Protei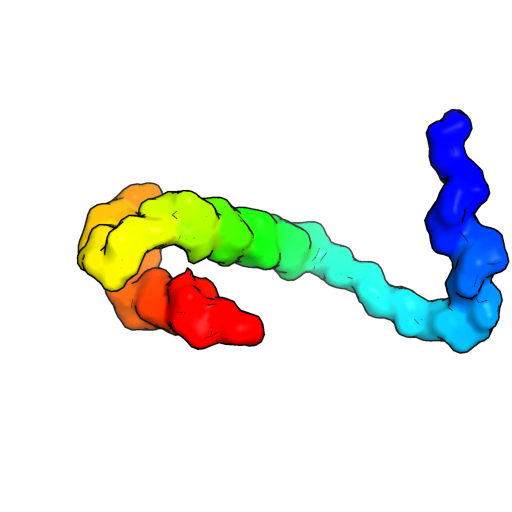n AF-A0A8J6NST4-F1 (afdb_monomer_lite)

Radius of gyration: 16.59 Å; chains: 1; bounding box: 44×20×34 Å

Secondary structure (DSSP, 8-state):
---SSSSS-TT--PPPPPHHHHHHHHHHHHHHHT--SS-HHHHHHHHT--HHHHHHHHT--

Foldseek 3Di:
DPPPPPPPQVPHDDDDDDPVVVVVVVVLVVLLVPDPPPCLVVSCVVVVHDSVVSVVSNPPD

Structure (mmCIF, N/CA/C/O backbone):
data_AF-A0A8J6NST4-F1
#
_entry.id   AF-A0A8J6NST4-F1
#
loop_
_atom_site.group_PDB
_atom_site.id
_atom_site.type_symbol
_atom_site.label_atom_id
_atom_site.label_alt_id
_atom_site.label_comp_id
_atom_site.label_asym_id
_atom_site.label_entity_id
_atom_site.label_seq_id
_atom_site.pdbx_PDB_ins_code
_atom_site.Cartn_x
_atom_site.Cartn_y
_atom_site.Cartn_z
_atom_site.occupancy
_atom_site.B_iso_or_equiv
_atom_site.auth_seq_id
_atom_site.auth_comp_id
_atom_site.auth_asym_id
_atom_site.auth_atom_id
_atom_site.pdbx_PDB_model_num
ATOM 1 N N . MET A 1 1 ? -34.168 5.934 5.508 1.00 38.91 1 MET A N 1
ATOM 2 C CA . MET A 1 1 ? -34.279 4.494 5.184 1.00 38.91 1 MET A CA 1
ATOM 3 C C . MET A 1 1 ? -32.883 3.874 5.193 1.00 38.91 1 MET A C 1
ATOM 5 O O . MET A 1 1 ? -32.247 3.829 4.156 1.00 38.91 1 MET A O 1
ATOM 9 N N . GLN A 1 2 ? -32.385 3.461 6.360 1.00 46.75 2 GLN A N 1
ATOM 10 C CA . GLN A 1 2 ? -31.210 2.586 6.519 1.00 46.75 2 GLN A CA 1
ATOM 11 C C . GLN A 1 2 ? -31.416 1.830 7.844 1.00 46.75 2 GLN A C 1
ATOM 13 O O . GLN A 1 2 ? -30.897 2.209 8.885 1.00 46.75 2 GLN A O 1
ATOM 18 N N . ARG A 1 3 ? -32.308 0.830 7.826 1.00 41.47 3 ARG A N 1
ATOM 19 C CA . ARG A 1 3 ? -32.663 -0.032 8.976 1.00 41.47 3 ARG A CA 1
ATOM 20 C C . ARG A 1 3 ? -32.183 -1.483 8.780 1.00 41.47 3 ARG A C 1
ATOM 22 O O . ARG A 1 3 ? -32.773 -2.396 9.325 1.00 41.47 3 ARG A O 1
ATOM 29 N N . GLY A 1 4 ? -31.153 -1.709 7.960 1.00 50.47 4 GLY A N 1
ATOM 30 C CA . GLY A 1 4 ? -30.807 -3.060 7.491 1.00 50.47 4 GLY A CA 1
ATOM 31 C C . GLY A 1 4 ? -29.620 -3.753 8.165 1.00 50.47 4 GLY A C 1
ATOM 32 O O . GLY A 1 4 ? -29.487 -4.953 8.000 1.00 50.47 4 GLY A O 1
ATOM 33 N N . LEU A 1 5 ? -28.741 -3.049 8.892 1.00 54.84 5 LEU A N 1
ATOM 34 C CA . LEU A 1 5 ? -27.486 -3.662 9.375 1.00 54.84 5 LEU A CA 1
ATOM 35 C C . LEU A 1 5 ? -27.550 -4.192 10.818 1.00 54.84 5 LEU A C 1
ATOM 37 O O . LEU A 1 5 ? -26.685 -4.955 11.231 1.00 54.84 5 LEU A O 1
ATOM 41 N N . PHE A 1 6 ? -28.534 -3.748 11.605 1.00 52.47 6 PHE A N 1
ATOM 42 C CA . PHE A 1 6 ? -28.526 -3.932 13.061 1.00 52.47 6 PHE A CA 1
ATOM 43 C C . PHE A 1 6 ? -29.355 -5.122 13.556 1.00 52.47 6 PHE A C 1
ATOM 45 O O . PHE A 1 6 ? -29.121 -5.577 14.671 1.00 52.47 6 PHE A O 1
ATOM 52 N N . GLU A 1 7 ? -30.296 -5.642 12.763 1.00 54.56 7 GLU A N 1
ATOM 53 C CA . GLU A 1 7 ? -31.213 -6.695 13.230 1.00 54.56 7 GLU A CA 1
ATOM 54 C C . GLU A 1 7 ? -30.594 -8.109 13.196 1.00 54.56 7 GLU A C 1
ATOM 56 O O . GLU A 1 7 ? -31.014 -8.964 13.968 1.00 54.56 7 GLU A O 1
ATOM 61 N N . GLU A 1 8 ? -29.537 -8.352 12.407 1.00 56.88 8 GLU A N 1
ATOM 62 C CA . GLU A 1 8 ? -28.882 -9.677 12.314 1.00 56.88 8 GLU A CA 1
ATOM 63 C C . GLU A 1 8 ? -27.677 -9.881 13.254 1.00 56.88 8 GLU A C 1
ATOM 65 O O . GLU A 1 8 ? -27.173 -10.994 13.374 1.00 56.88 8 GLU A O 1
ATOM 70 N N . LEU A 1 9 ? -27.200 -8.843 13.951 1.00 59.78 9 LEU A N 1
ATOM 71 C 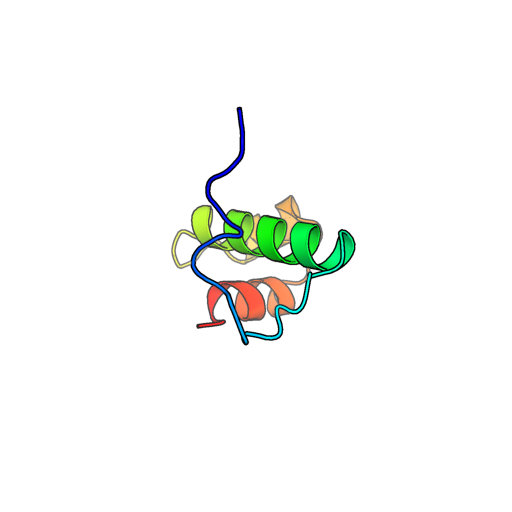CA . LEU A 1 9 ? -25.946 -8.895 14.730 1.00 59.78 9 LEU A CA 1
ATOM 72 C C . LEU A 1 9 ? -26.175 -8.892 16.253 1.00 59.78 9 LEU A C 1
ATOM 74 O O . LEU A 1 9 ? -25.343 -8.409 17.025 1.00 59.78 9 LEU A O 1
ATOM 78 N N . GLY A 1 10 ? -27.306 -9.439 16.708 1.00 56.41 10 GLY A N 1
ATOM 79 C CA . GLY A 1 10 ? -27.597 -9.627 18.131 1.00 56.41 10 GLY A CA 1
ATOM 80 C C . GLY A 1 10 ? -26.581 -10.564 18.797 1.00 56.41 10 GLY A C 1
ATOM 81 O O . GLY A 1 10 ? -26.550 -11.756 18.512 1.00 56.41 10 GLY A O 1
ATOM 82 N N . GLY A 1 11 ? -25.745 -10.025 19.690 1.00 70.19 11 GLY A N 1
ATOM 83 C CA . GLY A 1 11 ? -24.732 -10.783 20.443 1.00 70.19 11 GLY A CA 1
ATOM 84 C C . GLY A 1 11 ? -23.307 -10.729 19.875 1.00 70.19 11 GLY A C 1
ATOM 85 O O . GLY A 1 11 ? -22.390 -11.263 20.500 1.00 70.19 11 GLY A O 1
ATOM 86 N N . ILE A 1 12 ? -23.086 -10.053 18.741 1.00 70.12 12 ILE A N 1
ATOM 87 C CA . ILE A 1 12 ? -21.762 -9.933 18.111 1.00 70.12 12 ILE A CA 1
ATOM 88 C C . ILE A 1 12 ? -21.112 -8.603 18.510 1.00 70.12 12 ILE A C 1
ATOM 90 O O . ILE A 1 12 ? -21.690 -7.529 18.351 1.00 70.12 12 ILE A O 1
ATOM 94 N N . ARG A 1 13 ? -19.873 -8.659 19.015 1.00 64.81 13 ARG A N 1
ATOM 95 C CA . ARG A 1 13 ? -19.045 -7.458 19.198 1.00 64.81 13 ARG A CA 1
ATOM 96 C C . ARG A 1 13 ? -18.445 -7.062 17.855 1.00 64.81 13 ARG A C 1
ATOM 98 O O . ARG A 1 13 ? -17.585 -7.764 17.333 1.00 64.81 13 ARG A O 1
ATOM 105 N N . ILE A 1 14 ? -18.888 -5.930 17.323 1.00 71.06 14 ILE A N 1
ATOM 106 C CA . ILE A 1 14 ? -18.342 -5.347 16.098 1.00 71.06 14 ILE A CA 1
ATOM 107 C C . ILE A 1 14 ? -17.291 -4.317 16.498 1.00 71.06 14 ILE A C 1
ATOM 109 O O . ILE A 1 14 ? -17.593 -3.357 17.209 1.00 71.06 14 ILE A O 1
ATOM 113 N N . THR A 1 15 ? -16.062 -4.501 16.029 1.00 74.00 15 THR A N 1
ATOM 114 C CA . THR A 1 15 ? -15.040 -3.456 16.114 1.00 74.00 15 THR A CA 1
ATOM 115 C C . THR A 1 15 ? -15.250 -2.494 14.957 1.00 74.00 15 THR A C 1
ATOM 117 O O . THR A 1 15 ? -15.140 -2.885 13.796 1.00 74.00 15 THR A O 1
ATOM 120 N N . ILE A 1 16 ? -15.564 -1.239 15.270 1.00 78.81 16 ILE A N 1
ATOM 121 C CA . ILE A 1 16 ? -15.653 -0.181 14.264 1.00 78.81 16 ILE A CA 1
ATOM 122 C C . ILE A 1 16 ? -14.227 0.313 13.988 1.00 78.81 16 ILE A C 1
ATOM 124 O O . ILE A 1 16 ? -13.580 0.794 14.922 1.00 78.81 16 ILE A O 1
ATOM 128 N N . PRO A 1 17 ? -13.718 0.197 12.747 1.00 80.94 17 PRO A N 1
ATOM 129 C CA . PRO A 1 17 ? -12.411 0.730 12.400 1.00 80.94 17 PRO A CA 1
ATOM 130 C C . PRO A 1 17 ? -12.419 2.254 12.501 1.00 80.94 17 PRO A C 1
ATOM 132 O O . PRO A 1 17 ? -13.419 2.929 12.241 1.00 80.94 17 PRO A O 1
ATOM 135 N N . THR A 1 18 ? -11.273 2.810 12.853 1.00 89.62 18 THR A N 1
ATOM 136 C CA . THR A 1 18 ? -11.066 4.254 12.830 1.00 89.62 18 THR A CA 1
ATOM 137 C C . THR A 1 18 ? -11.082 4.776 11.392 1.00 89.62 18 THR A C 1
ATOM 139 O O . THR A 1 18 ? -10.768 4.058 10.442 1.00 89.62 18 THR A O 1
ATOM 142 N N . ILE A 1 19 ? -11.385 6.066 11.218 1.00 89.50 19 ILE A N 1
ATOM 143 C CA . ILE A 1 19 ? -11.344 6.724 9.898 1.00 89.50 19 ILE A CA 1
ATOM 144 C C . ILE A 1 19 ? -9.976 6.518 9.229 1.00 89.50 19 ILE A C 1
ATOM 146 O O . ILE A 1 19 ? -9.899 6.198 8.048 1.00 89.50 19 ILE A O 1
ATOM 150 N N . LYS A 1 20 ? -8.894 6.607 10.008 1.00 89.38 20 LYS A N 1
ATOM 151 C CA . LYS A 1 20 ? -7.526 6.401 9.523 1.00 89.38 20 LYS A CA 1
ATOM 152 C C . LYS A 1 20 ? -7.288 4.984 8.992 1.00 89.38 20 LYS A C 1
ATOM 154 O O . LYS A 1 20 ? -6.569 4.811 8.010 1.00 89.38 20 LYS A O 1
ATOM 159 N N . GLU A 1 21 ? -7.859 3.972 9.640 1.00 89.88 21 GLU A N 1
ATOM 160 C CA . GLU A 1 21 ? -7.776 2.583 9.176 1.00 89.88 21 GLU A CA 1
ATOM 161 C C . GLU A 1 21 ? -8.571 2.393 7.885 1.00 89.88 21 GLU A C 1
ATOM 163 O O . GLU A 1 21 ? -8.044 1.812 6.939 1.00 89.88 21 GLU A O 1
ATOM 168 N N . LEU A 1 22 ? -9.775 2.968 7.802 1.00 91.31 22 LEU A N 1
ATOM 169 C CA . LEU A 1 22 ? -10.592 2.945 6.586 1.00 91.31 22 LEU A CA 1
ATOM 170 C C . LEU A 1 22 ? -9.875 3.600 5.396 1.00 91.31 22 LEU A C 1
ATOM 172 O O . LEU A 1 22 ? -9.843 3.037 4.303 1.00 91.31 22 LEU A O 1
ATOM 176 N N . GLU A 1 23 ? -9.255 4.762 5.602 1.00 93.06 23 GLU A N 1
ATOM 177 C CA . GLU A 1 23 ? -8.480 5.455 4.566 1.00 93.06 23 GLU A CA 1
ATOM 178 C C . GLU A 1 23 ? -7.265 4.638 4.108 1.00 93.06 23 GLU A C 1
ATOM 180 O O . GLU A 1 23 ? -6.955 4.582 2.912 1.00 93.06 23 GLU A O 1
ATOM 185 N N . LEU A 1 24 ? -6.575 3.981 5.044 1.00 93.25 24 LEU A N 1
ATOM 186 C CA . LEU A 1 24 ? -5.421 3.139 4.739 1.00 93.25 24 LEU A CA 1
ATOM 187 C C . LEU A 1 24 ? -5.829 1.886 3.951 1.00 93.25 24 LEU A C 1
ATOM 189 O O . LEU A 1 24 ? -5.163 1.545 2.968 1.00 93.25 24 LEU A O 1
ATOM 193 N N . GLU A 1 25 ? -6.913 1.230 4.361 1.00 93.81 25 GLU A N 1
ATOM 194 C CA . GLU A 1 25 ? -7.514 0.080 3.678 1.00 93.81 25 GLU A CA 1
ATOM 195 C C . GLU A 1 25 ? -7.893 0.456 2.240 1.00 93.81 25 GLU A C 1
ATOM 197 O O . GLU A 1 25 ? -7.487 -0.211 1.284 1.00 93.81 25 GLU A O 1
ATOM 202 N N . GLU A 1 26 ? -8.578 1.588 2.070 1.00 95.19 26 GLU A N 1
ATOM 203 C CA . GLU A 1 26 ? -9.018 2.078 0.767 1.00 95.19 26 GLU A CA 1
ATOM 204 C C . GLU A 1 26 ? -7.838 2.438 -0.142 1.00 95.19 26 GLU A C 1
ATOM 206 O O . GLU A 1 26 ? -7.814 2.061 -1.319 1.00 95.19 26 GLU A O 1
ATOM 211 N N . ARG A 1 27 ? -6.809 3.110 0.389 1.00 96.06 27 ARG A N 1
ATOM 212 C CA . ARG A 1 27 ? -5.570 3.377 -0.356 1.00 96.06 27 ARG A CA 1
ATOM 213 C C . ARG A 1 27 ? -4.918 2.072 -0.807 1.00 96.06 27 ARG A C 1
ATOM 215 O O . ARG A 1 27 ? -4.550 1.938 -1.974 1.00 96.06 27 ARG A O 1
ATOM 222 N N . ASN A 1 28 ? -4.774 1.106 0.099 1.00 96.94 28 ASN A N 1
ATOM 223 C CA . ASN A 1 28 ? -4.149 -0.179 -0.207 1.00 96.94 28 ASN A CA 1
ATOM 224 C C . ASN A 1 28 ? -4.954 -0.946 -1.269 1.00 96.94 28 ASN A C 1
ATOM 226 O O . ASN A 1 28 ? -4.366 -1.489 -2.204 1.00 96.94 28 ASN A O 1
ATOM 230 N N . ARG A 1 29 ? -6.290 -0.918 -1.186 1.00 96.50 29 ARG A N 1
ATOM 231 C CA . ARG A 1 29 ? -7.195 -1.470 -2.203 1.00 96.50 29 ARG A CA 1
ATOM 232 C C . ARG A 1 29 ? -6.964 -0.827 -3.572 1.00 96.50 29 ARG A C 1
ATOM 234 O O . ARG A 1 29 ? -6.804 -1.539 -4.560 1.00 96.50 29 ARG A O 1
ATOM 241 N N . ARG A 1 30 ? -6.864 0.505 -3.643 1.00 97.44 30 ARG A N 1
ATOM 242 C CA . ARG A 1 30 ? -6.578 1.225 -4.899 1.00 97.44 30 ARG A CA 1
ATOM 243 C C . ARG A 1 30 ? -5.215 0.869 -5.486 1.00 97.44 30 ARG A C 1
ATOM 245 O O . ARG A 1 30 ? -5.114 0.724 -6.702 1.00 97.44 30 ARG A O 1
ATOM 252 N N . ILE A 1 31 ? -4.191 0.714 -4.647 1.00 97.31 31 ILE A N 1
ATOM 253 C CA . ILE A 1 31 ? -2.853 0.283 -5.079 1.00 97.31 31 ILE A CA 1
ATOM 254 C C . ILE A 1 31 ? -2.918 -1.125 -5.685 1.00 97.31 31 ILE A C 1
ATOM 256 O O . ILE A 1 31 ? -2.379 -1.332 -6.769 1.00 97.31 31 ILE A O 1
ATOM 260 N N . ARG A 1 32 ? -3.621 -2.068 -5.042 1.00 96.75 32 ARG A N 1
ATOM 261 C CA . ARG A 1 32 ? -3.810 -3.437 -5.561 1.00 96.75 32 ARG A CA 1
ATOM 262 C C . ARG A 1 32 ? -4.549 -3.448 -6.898 1.00 96.75 32 ARG A C 1
ATOM 264 O O . ARG A 1 32 ? -4.113 -4.125 -7.818 1.00 96.75 32 ARG A O 1
ATOM 271 N N . ASN A 1 33 ? -5.600 -2.642 -7.038 1.00 96.94 33 ASN A N 1
ATOM 272 C CA . ASN A 1 33 ? -6.372 -2.558 -8.282 1.00 96.94 33 ASN A CA 1
ATOM 273 C C . ASN A 1 33 ? -5.577 -1.965 -9.460 1.00 96.94 33 ASN A C 1
ATOM 275 O O . ASN A 1 33 ? -5.905 -2.231 -10.610 1.00 96.94 33 ASN A O 1
ATOM 279 N N . GLN A 1 34 ? -4.555 -1.147 -9.191 1.00 96.81 34 GLN A N 1
ATOM 280 C CA . GLN A 1 34 ? -3.683 -0.556 -10.21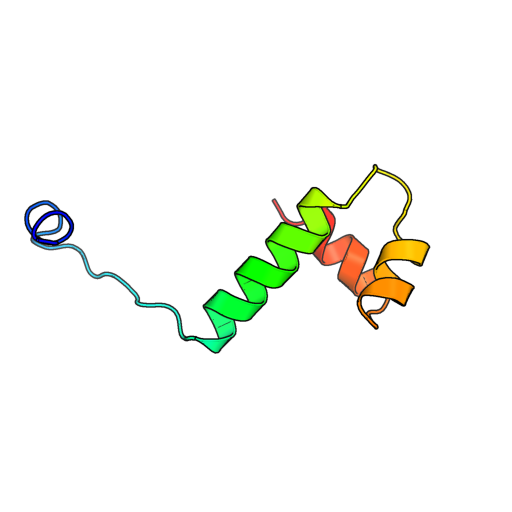7 1.00 96.81 34 GLN A CA 1
ATOM 281 C C . GLN A 1 34 ? -2.427 -1.396 -10.494 1.00 96.81 34 GLN A C 1
ATOM 283 O O . GLN A 1 34 ? -1.594 -1.008 -11.317 1.00 96.81 34 GLN A O 1
ATOM 288 N N . PHE A 1 35 ? -2.247 -2.516 -9.795 1.00 97.56 35 PHE A N 1
ATOM 289 C CA . PHE A 1 35 ? -1.070 -3.357 -9.942 1.00 97.56 35 PHE A CA 1
ATOM 290 C C . PHE A 1 35 ? -1.190 -4.272 -11.164 1.00 97.56 35 PHE A C 1
ATOM 292 O O . PHE A 1 35 ? -2.121 -5.063 -11.273 1.00 97.56 35 PHE A O 1
ATOM 299 N N . THR A 1 36 ? -0.217 -4.189 -12.073 1.00 96.31 36 THR A N 1
ATOM 300 C CA . THR A 1 36 ? -0.179 -4.960 -13.332 1.00 96.31 36 THR A CA 1
ATOM 301 C C . THR A 1 36 ? 0.744 -6.183 -13.261 1.00 96.31 36 THR A C 1
ATOM 303 O O . THR A 1 36 ? 1.042 -6.807 -14.276 1.00 96.31 36 THR A O 1
ATOM 306 N N . GLY A 1 37 ? 1.258 -6.516 -12.07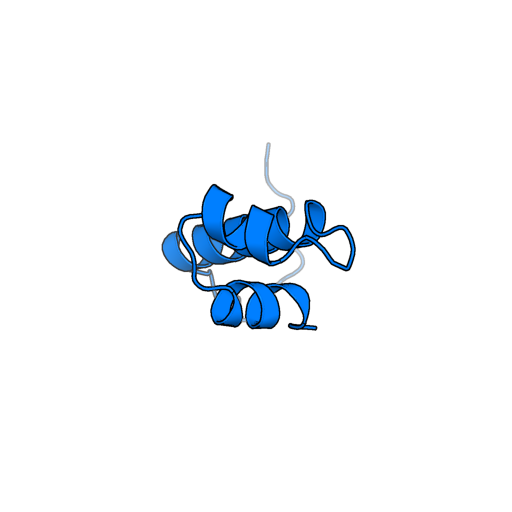2 1.00 94.25 37 GLY A N 1
ATOM 307 C CA . GLY A 1 37 ? 2.200 -7.620 -11.852 1.00 94.25 37 GLY A CA 1
ATOM 308 C C . GLY A 1 37 ? 3.672 -7.196 -11.820 1.00 94.25 37 GLY A C 1
ATOM 309 O O . GLY A 1 37 ? 4.475 -7.831 -11.138 1.00 94.25 37 GLY A O 1
ATOM 310 N N . HIS A 1 38 ? 4.043 -6.099 -12.489 1.00 96.00 38 HIS A N 1
ATOM 311 C CA . HIS A 1 38 ? 5.440 -5.646 -12.561 1.00 96.00 38 HIS A CA 1
ATOM 312 C C . HIS A 1 38 ? 5.646 -4.133 -12.360 1.00 96.00 38 HIS A C 1
ATOM 314 O O . HIS A 1 38 ? 6.776 -3.717 -12.099 1.00 96.00 38 HIS A O 1
ATOM 320 N N . ASN A 1 39 ? 4.590 -3.311 -12.343 1.00 97.62 39 ASN A N 1
ATOM 321 C CA . ASN A 1 39 ? 4.657 -1.841 -12.243 1.00 97.62 39 ASN A CA 1
ATOM 322 C C . ASN A 1 39 ? 4.958 -1.273 -10.833 1.00 97.62 39 ASN A C 1
ATOM 324 O O . ASN A 1 39 ? 4.479 -0.204 -10.454 1.00 97.62 39 ASN A O 1
ATOM 328 N N . HIS A 1 40 ? 5.782 -1.952 -10.031 1.00 97.88 40 HIS A N 1
ATOM 329 C CA . HIS A 1 40 ? 6.073 -1.541 -8.650 1.00 97.88 40 HIS A CA 1
ATOM 330 C C . HIS A 1 40 ? 6.715 -0.150 -8.549 1.00 97.88 40 HIS A C 1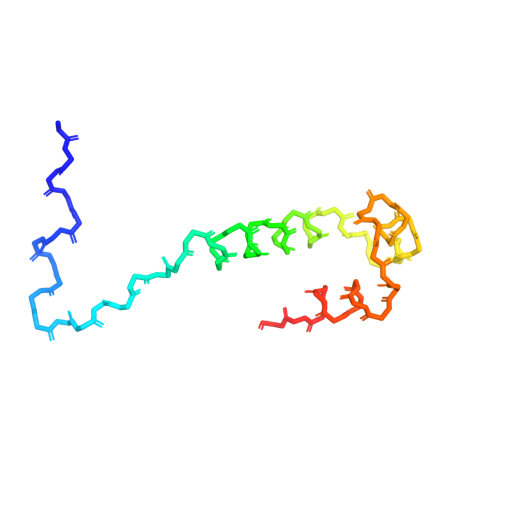
ATOM 332 O O . HIS A 1 40 ? 6.384 0.613 -7.643 1.00 97.88 40 HIS A O 1
ATOM 338 N N . ASN A 1 41 ? 7.639 0.170 -9.460 1.00 97.94 41 ASN A N 1
ATOM 339 C CA . ASN A 1 41 ? 8.350 1.452 -9.469 1.00 97.94 41 ASN A CA 1
ATOM 340 C C . ASN A 1 41 ? 7.415 2.610 -9.846 1.00 97.94 41 ASN A C 1
ATOM 342 O O . ASN A 1 41 ? 7.479 3.679 -9.245 1.00 97.94 41 ASN A O 1
ATOM 346 N N . GLU A 1 42 ? 6.503 2.379 -10.791 1.00 98.00 42 GLU A N 1
ATOM 347 C CA . GLU A 1 42 ? 5.505 3.370 -11.202 1.00 98.00 42 GLU A CA 1
ATOM 348 C C . GLU A 1 42 ? 4.514 3.662 -10.074 1.00 98.00 42 GLU A C 1
ATOM 350 O O . GLU A 1 42 ? 4.223 4.822 -9.784 1.00 98.00 42 GLU A O 1
ATOM 355 N N . LEU A 1 43 ? 4.036 2.619 -9.386 1.00 97.75 43 LEU A N 1
ATOM 356 C CA . LEU A 1 43 ? 3.164 2.775 -8.222 1.00 97.75 43 LEU A CA 1
ATOM 357 C C . LEU A 1 43 ? 3.878 3.482 -7.068 1.00 97.75 43 LEU A C 1
ATOM 359 O O . LEU A 1 43 ? 3.278 4.332 -6.415 1.00 97.75 43 LEU A O 1
ATOM 363 N N . ALA A 1 44 ? 5.151 3.165 -6.832 1.00 98.12 44 ALA A N 1
ATOM 364 C CA . ALA A 1 44 ? 5.968 3.829 -5.822 1.00 98.12 44 ALA A CA 1
ATOM 365 C C . ALA A 1 44 ? 6.057 5.342 -6.079 1.00 98.12 44 ALA A C 1
ATOM 367 O O . ALA A 1 44 ? 5.788 6.131 -5.174 1.00 98.12 44 ALA A O 1
ATOM 368 N N . LEU A 1 45 ? 6.338 5.743 -7.323 1.00 97.94 45 LEU A N 1
ATOM 369 C CA . LEU A 1 45 ? 6.383 7.151 -7.718 1.00 97.94 45 LEU A CA 1
ATOM 370 C C . LEU A 1 45 ? 5.006 7.821 -7.606 1.00 97.94 45 LEU A C 1
ATOM 372 O O . LEU A 1 45 ? 4.888 8.881 -6.998 1.00 97.94 45 LEU A O 1
ATOM 376 N N . ARG A 1 46 ? 3.957 7.183 -8.143 1.00 97.06 46 ARG A N 1
ATOM 377 C CA . ARG A 1 46 ? 2.584 7.718 -8.150 1.00 97.06 46 ARG A CA 1
ATOM 378 C C . ARG A 1 46 ? 2.050 7.982 -6.744 1.00 97.06 46 ARG A C 1
ATOM 380 O O . ARG A 1 46 ? 1.366 8.976 -6.530 1.00 97.06 46 ARG A O 1
ATOM 387 N N . TRP A 1 47 ? 2.325 7.077 -5.810 1.00 96.31 47 TRP A N 1
ATOM 388 C CA . TRP A 1 47 ? 1.798 7.142 -4.447 1.00 96.31 47 TRP A CA 1
ATOM 389 C C . TRP A 1 47 ? 2.786 7.745 -3.440 1.00 96.31 47 TRP A C 1
ATOM 391 O O . TRP A 1 47 ? 2.449 7.848 -2.262 1.00 96.31 47 TRP A O 1
ATOM 401 N N . GLY A 1 48 ? 3.993 8.133 -3.872 1.00 97.31 48 GLY A N 1
ATOM 402 C CA . GLY A 1 48 ? 5.034 8.668 -2.988 1.00 97.31 48 GLY A CA 1
ATOM 403 C C . GLY A 1 48 ? 5.505 7.661 -1.932 1.00 97.31 48 GLY A C 1
ATOM 404 O O . GLY A 1 48 ? 5.786 8.031 -0.794 1.00 97.31 48 GLY A O 1
ATOM 405 N N . MET A 1 49 ? 5.539 6.373 -2.277 1.00 97.19 49 MET A N 1
ATOM 406 C CA . MET A 1 49 ? 5.866 5.279 -1.358 1.00 97.19 49 MET A CA 1
ATOM 407 C C . MET A 1 49 ? 7.124 4.547 -1.807 1.00 97.19 49 MET A C 1
ATOM 409 O O . MET A 1 49 ? 7.461 4.517 -2.985 1.00 97.19 49 MET A O 1
ATOM 413 N N . SER A 1 50 ? 7.811 3.883 -0.879 1.00 98.12 50 SER A N 1
ATOM 414 C CA . SER A 1 50 ? 8.919 3.008 -1.264 1.00 98.12 50 SER A CA 1
ATOM 415 C C . SER A 1 50 ? 8.411 1.769 -2.009 1.00 98.12 50 SER A C 1
ATOM 417 O O . SER A 1 50 ? 7.361 1.207 -1.685 1.00 98.12 50 SER A O 1
ATOM 419 N N 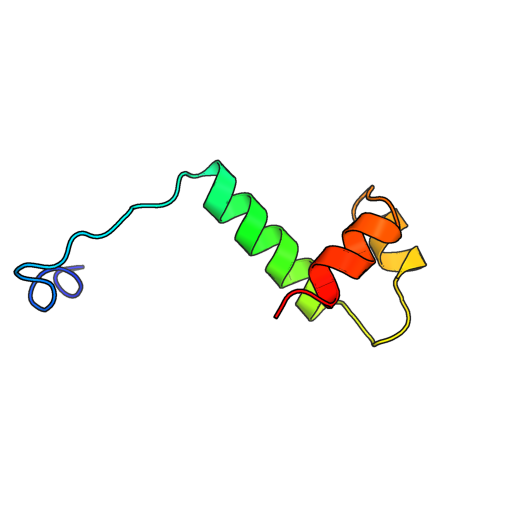. VAL A 1 51 ? 9.220 1.255 -2.938 1.00 97.50 51 VAL A N 1
ATOM 420 C CA . VAL A 1 51 ? 8.954 -0.014 -3.643 1.00 97.50 51 VAL A CA 1
ATOM 421 C C . VAL A 1 51 ? 8.719 -1.165 -2.658 1.00 97.50 51 VAL A C 1
ATOM 423 O O . VAL A 1 51 ? 7.867 -2.020 -2.887 1.00 97.50 51 VAL A O 1
ATOM 426 N N . ARG A 1 52 ? 9.422 -1.170 -1.517 1.00 97.69 52 ARG A N 1
ATOM 427 C CA . ARG A 1 52 ? 9.226 -2.154 -0.443 1.00 97.69 52 ARG A CA 1
ATOM 428 C C . ARG A 1 52 ? 7.812 -2.100 0.140 1.00 97.69 52 ARG A C 1
ATOM 430 O O . ARG A 1 52 ? 7.218 -3.152 0.365 1.00 97.69 52 ARG A O 1
ATOM 437 N N . GLN A 1 53 ? 7.274 -0.905 0.393 1.00 97.38 53 GLN A N 1
ATOM 438 C CA . GLN A 1 53 ? 5.906 -0.759 0.896 1.00 97.38 53 GLN A CA 1
ATOM 439 C C . GLN A 1 53 ? 4.878 -1.171 -0.158 1.00 97.38 53 GLN A C 1
ATOM 441 O O . GLN A 1 53 ? 3.939 -1.881 0.188 1.00 97.38 53 GLN A O 1
ATOM 446 N N . ILE A 1 54 ? 5.084 -0.806 -1.429 1.00 97.94 54 ILE A N 1
ATOM 447 C CA . ILE A 1 54 ? 4.221 -1.262 -2.528 1.00 97.94 54 ILE A CA 1
ATOM 448 C C . ILE A 1 54 ? 4.207 -2.790 -2.593 1.00 97.94 54 ILE A C 1
ATOM 450 O O . ILE A 1 54 ? 3.133 -3.377 -2.529 1.00 97.94 54 ILE A O 1
ATOM 454 N N . ARG A 1 55 ? 5.382 -3.442 -2.607 1.00 97.19 55 ARG A N 1
ATOM 455 C CA . ARG A 1 55 ? 5.505 -4.912 -2.571 1.00 97.19 55 ARG A CA 1
ATOM 456 C C . ARG A 1 55 ? 4.752 -5.522 -1.397 1.00 97.19 55 ARG A C 1
ATOM 458 O O . ARG A 1 55 ? 4.068 -6.522 -1.567 1.00 97.19 55 ARG A O 1
ATOM 465 N N . ARG A 1 56 ? 4.860 -4.923 -0.208 1.00 97.25 56 ARG A N 1
ATOM 466 C CA . ARG A 1 56 ? 4.117 -5.391 0.966 1.00 97.25 56 ARG A CA 1
ATOM 467 C C . ARG A 1 56 ? 2.609 -5.299 0.742 1.00 97.25 56 ARG A C 1
ATOM 469 O O . ARG A 1 56 ? 1.925 -6.256 1.059 1.00 97.25 56 ARG A O 1
ATOM 476 N N . ILE A 1 57 ? 2.110 -4.191 0.194 1.00 96.56 57 ILE A N 1
ATOM 477 C CA . ILE A 1 57 ? 0.675 -3.964 -0.035 1.00 96.56 57 ILE A CA 1
ATOM 478 C C . ILE A 1 57 ? 0.108 -4.935 -1.076 1.00 96.56 57 ILE A C 1
ATOM 480 O O . ILE A 1 57 ? -0.959 -5.505 -0.843 1.00 96.56 57 ILE A O 1
ATOM 484 N N . VAL A 1 58 ? 0.808 -5.133 -2.199 1.00 96.19 58 VAL A N 1
ATOM 485 C CA . VAL A 1 58 ? 0.326 -5.997 -3.292 1.00 96.19 58 VAL A CA 1
ATOM 486 C C . VAL A 1 58 ? 0.439 -7.487 -2.972 1.00 96.19 58 VAL A C 1
ATOM 488 O O . VAL A 1 58 ? -0.355 -8.268 -3.478 1.00 96.19 58 VAL A O 1
ATOM 491 N N . ASN A 1 59 ? 1.370 -7.876 -2.094 1.00 94.69 59 ASN A N 1
ATOM 492 C CA . ASN A 1 59 ? 1.551 -9.269 -1.671 1.00 94.69 59 ASN A CA 1
ATOM 493 C C . ASN A 1 59 ? 0.816 -9.618 -0.367 1.00 94.69 59 ASN A C 1
ATOM 495 O O . ASN A 1 59 ? 0.903 -10.755 0.096 1.00 94.69 59 ASN A O 1
ATOM 499 N N . GLN A 1 60 ? 0.129 -8.659 0.259 1.00 87.69 60 GLN A N 1
ATOM 500 C CA . GLN A 1 60 ? -0.687 -8.926 1.439 1.00 87.69 60 GLN A CA 1
ATOM 501 C C . GLN A 1 60 ? -1.962 -9.652 0.991 1.00 87.69 60 GLN A C 1
ATOM 503 O O . GLN A 1 60 ? -2.762 -9.060 0.266 1.00 87.69 60 GLN A O 1
ATOM 508 N N . ARG A 1 61 ? -2.092 -10.926 1.383 1.00 60.22 61 ARG A N 1
ATOM 509 C CA . ARG A 1 61 ? -3.321 -11.721 1.242 1.00 60.22 61 ARG A CA 1
ATOM 510 C C . ARG A 1 61 ? -4.372 -11.274 2.245 1.00 60.22 61 ARG A C 1
ATOM 512 O O . ARG A 1 61 ? -3.967 -10.948 3.385 1.00 60.22 61 ARG A O 1
#

Sequence (61 aa):
MQRGLFEELGGIRITIPTIKELELEERNRRIRNQFTGHNHNELALRWGMSVRQIRRIVNQR

InterPro domains:
  IPR009057 Homedomain-like superfamily [SSF46689] (4-60)
  IPR014875 Mor transcription activator [PF08765] (5-60)

Organism: NCBI:txid2841695

pLDDT: mean 85.21, std 17.6, range [38.91, 98.12]